Protein AF-A0A293MC89-F1 (afdb_monomer_lite)

InterPro domains:
  IPR002020 Citrate synthase [PF00285] (3-64)
  IPR002020 Citrate synthase [PTHR23118] (1-68)
  IPR016143 Citrate synthase-like, small alpha subdomain [G3DSA:1.10.230.10] (1-70)
  IPR036969 Citrate synthase superfamily [SSF48256] (1-68)

Structure (mmCIF, N/CA/C/O backbone):
data_AF-A0A293MC89-F1
#
_entry.id   AF-A0A293MC89-F1
#
loop_
_atom_site.group_PDB
_atom_site.id
_atom_site.type_symbol
_atom_site.label_atom_id
_atom_site.label_alt_id
_atom_site.label_comp_id
_atom_site.label_asym_id
_atom_site.label_entity_id
_atom_site.label_seq_id
_atom_site.pdbx_PDB_ins_code
_atom_site.Cartn_x
_atom_site.Cartn_y
_atom_site.Cartn_z
_atom_site.occupancy
_atom_site.B_iso_or_equiv
_atom_site.auth_seq_id
_atom_site.auth_comp_id
_atom_site.auth_asym_id
_atom_site.auth_atom_id
_atom_site.pdbx_PDB_model_num
ATOM 1 N N . MET A 1 1 ? -12.384 -8.775 8.317 1.00 80.75 1 MET A N 1
ATOM 2 C CA . MET A 1 1 ? -11.098 -8.974 9.023 1.00 80.75 1 MET A CA 1
ATOM 3 C C . MET A 1 1 ? -11.266 -8.846 10.536 1.00 80.75 1 MET A C 1
ATOM 5 O O . MET A 1 1 ? -11.267 -9.880 11.185 1.00 80.75 1 MET A O 1
ATOM 9 N N . ARG A 1 2 ? -11.578 -7.661 11.098 1.00 84.88 2 ARG A N 1
ATOM 10 C CA . ARG A 1 2 ? -11.719 -7.472 12.566 1.00 84.88 2 ARG A CA 1
ATOM 11 C C . ARG A 1 2 ? -12.700 -8.430 13.261 1.00 84.88 2 ARG A C 1
ATOM 13 O O . ARG A 1 2 ? -12.322 -9.048 14.242 1.00 84.88 2 ARG A O 1
ATOM 20 N N . LYS A 1 3 ? -13.922 -8.602 12.732 1.00 90.00 3 LYS A N 1
ATOM 21 C CA . LYS A 1 3 ? -14.924 -9.543 13.290 1.00 90.00 3 LYS A CA 1
ATOM 22 C C . LYS A 1 3 ? -14.450 -11.007 13.315 1.00 90.00 3 LYS A C 1
ATOM 24 O O . LYS A 1 3 ? -14.981 -11.791 14.079 1.00 90.00 3 LYS A O 1
ATOM 29 N N . LYS A 1 4 ? -13.469 -11.360 12.475 1.00 92.19 4 LYS A N 1
ATOM 30 C CA . LYS A 1 4 ? -12.881 -12.705 12.390 1.00 92.19 4 LYS A CA 1
ATOM 31 C C . LYS A 1 4 ? -11.586 -12.842 13.210 1.00 92.19 4 LYS A C 1
ATOM 33 O O . LYS A 1 4 ? -10.992 -13.905 13.186 1.00 92.19 4 LYS A O 1
ATOM 38 N N . GLY A 1 5 ? -11.103 -11.775 13.860 1.00 90.44 5 GLY A N 1
ATOM 39 C CA . GLY A 1 5 ? -9.833 -11.784 14.604 1.00 90.44 5 GLY A CA 1
ATOM 40 C C . GLY A 1 5 ? -8.563 -11.860 13.741 1.00 90.44 5 GLY A C 1
ATOM 41 O O . GLY A 1 5 ? -7.476 -12.030 14.275 1.00 90.44 5 GLY A O 1
ATOM 42 N N . ILE A 1 6 ? -8.679 -11.718 12.416 1.00 93.19 6 ILE A N 1
ATOM 43 C CA . ILE A 1 6 ? -7.559 -11.878 11.476 1.00 93.19 6 ILE A CA 1
ATOM 44 C C . ILE A 1 6 ? -6.934 -10.513 11.154 1.00 93.19 6 ILE A C 1
ATOM 46 O O . ILE A 1 6 ? -7.655 -9.542 10.879 1.00 93.19 6 ILE A O 1
ATOM 50 N N . LEU A 1 7 ? -5.598 -10.456 11.166 1.00 91.31 7 LEU A N 1
ATOM 51 C CA . LEU A 1 7 ? -4.810 -9.292 10.756 1.00 91.31 7 LEU A CA 1
ATOM 52 C C . LEU A 1 7 ? -4.796 -9.141 9.230 1.00 91.31 7 LEU A C 1
ATOM 54 O O . LEU A 1 7 ? -4.833 -10.120 8.488 1.00 91.31 7 LEU A O 1
ATOM 58 N N . ILE A 1 8 ? -4.737 -7.899 8.753 1.00 92.62 8 ILE A N 1
ATOM 59 C CA . ILE A 1 8 ? -4.656 -7.621 7.317 1.00 92.62 8 ILE A CA 1
ATOM 60 C C . ILE A 1 8 ? -3.207 -7.846 6.880 1.00 92.62 8 ILE A C 1
ATOM 62 O O . ILE A 1 8 ? -2.306 -7.140 7.330 1.00 92.62 8 ILE A O 1
ATOM 66 N N . MET A 1 9 ? -2.987 -8.830 6.012 1.00 91.56 9 MET A N 1
ATOM 67 C CA . MET A 1 9 ? -1.667 -9.098 5.443 1.00 91.56 9 MET A CA 1
ATOM 68 C C . MET A 1 9 ? -1.161 -7.881 4.665 1.00 91.56 9 MET A C 1
ATOM 70 O O . MET A 1 9 ? -1.927 -7.223 3.965 1.00 91.56 9 MET A O 1
ATOM 74 N N . GLY A 1 10 ? 0.130 -7.579 4.791 1.00 91.62 10 GLY A N 1
ATOM 75 C CA . GLY A 1 10 ? 0.732 -6.419 4.133 1.00 91.62 10 GLY A CA 1
ATOM 76 C C . GLY A 1 10 ? 0.494 -5.075 4.838 1.00 91.62 10 GLY A C 1
ATOM 77 O O . GLY A 1 10 ? 1.002 -4.056 4.377 1.00 91.62 10 GLY A O 1
ATOM 78 N N . ILE A 1 11 ? -0.244 -5.050 5.956 1.00 94.50 11 ILE A N 1
ATOM 79 C CA . ILE A 1 11 ? -0.480 -3.847 6.763 1.00 94.50 11 ILE A CA 1
ATOM 80 C C . ILE A 1 11 ? 0.197 -3.990 8.125 1.00 94.50 11 ILE A C 1
ATOM 82 O O . ILE A 1 11 ? -0.041 -4.949 8.860 1.00 94.50 11 ILE A O 1
ATOM 86 N N . GLY A 1 12 ? 0.987 -2.985 8.492 1.00 94.62 12 GLY A N 1
ATOM 87 C CA . GLY A 1 12 ? 1.665 -2.907 9.777 1.00 94.62 12 GLY A CA 1
ATOM 88 C C . GLY A 1 12 ? 3.180 -2.895 9.655 1.00 94.62 12 GLY A C 1
ATOM 89 O O . GLY A 1 12 ? 3.781 -3.637 8.879 1.00 94.62 12 GLY A O 1
ATOM 90 N N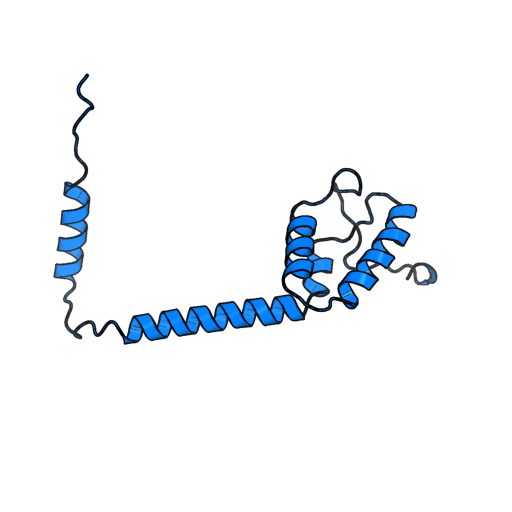 . HIS A 1 13 ? 3.801 -2.064 10.486 1.00 96.00 13 HIS A N 1
ATOM 91 C CA . HIS A 1 13 ? 5.243 -1.999 10.634 1.00 96.00 13 HIS A CA 1
ATOM 92 C C . HIS A 1 13 ? 5.623 -1.891 12.122 1.00 96.00 13 HIS A C 1
ATOM 94 O O . HIS A 1 13 ? 4.900 -1.308 12.930 1.00 96.00 13 HIS A O 1
ATOM 100 N N . ARG A 1 14 ? 6.771 -2.472 12.503 1.00 92.38 14 ARG A N 1
ATOM 101 C CA . ARG A 1 14 ? 7.261 -2.463 13.897 1.00 92.38 14 ARG A CA 1
ATOM 102 C C . ARG A 1 14 ? 7.787 -1.087 14.326 1.00 92.38 14 ARG A C 1
ATOM 104 O O . ARG A 1 14 ? 7.447 -0.622 15.401 1.00 92.38 14 ARG A O 1
ATOM 111 N N . VAL A 1 15 ? 8.597 -0.453 13.470 1.00 94.00 15 VAL A N 1
ATOM 112 C CA . VAL A 1 15 ? 9.247 0.850 13.740 1.00 94.00 15 VAL A CA 1
ATOM 113 C C . VAL A 1 15 ? 8.653 2.028 12.946 1.00 94.00 15 VAL A C 1
ATOM 115 O O . VAL A 1 15 ? 8.505 3.121 13.483 1.00 94.00 15 VAL A O 1
ATOM 118 N N . LYS A 1 16 ? 8.343 1.837 11.658 1.00 95.50 16 LYS A N 1
ATOM 119 C CA . LYS A 1 16 ? 7.857 2.888 10.753 1.00 95.50 16 LYS A CA 1
ATOM 120 C C . LYS A 1 16 ? 6.380 3.215 10.979 1.00 95.50 16 LYS A C 1
ATOM 122 O O . LYS A 1 16 ? 5.616 2.393 11.484 1.00 95.50 16 LYS A O 1
ATOM 127 N N . SER A 1 17 ? 5.995 4.428 10.605 1.00 94.62 17 SER A N 1
ATOM 128 C CA . SER A 1 17 ? 4.652 4.979 10.802 1.00 94.62 17 SER A CA 1
ATOM 129 C C . SER A 1 17 ? 4.334 6.038 9.746 1.00 94.62 17 SER A C 1
ATOM 131 O O . SER A 1 17 ? 5.175 6.355 8.910 1.00 94.62 17 SER A O 1
ATOM 133 N N . LEU A 1 18 ? 3.137 6.621 9.804 1.00 91.94 18 LEU A N 1
ATOM 134 C CA . LEU A 1 18 ? 2.754 7.759 8.959 1.00 91.94 18 LEU A CA 1
ATOM 135 C C . LEU A 1 18 ? 3.750 8.932 9.032 1.00 91.94 18 LEU A C 1
ATOM 137 O O . LEU A 1 18 ? 4.100 9.505 8.005 1.00 91.94 18 LEU A O 1
ATOM 141 N N . ASN A 1 19 ? 4.240 9.247 10.235 1.00 91.88 19 ASN A N 1
ATOM 142 C CA . ASN A 1 19 ? 5.158 10.370 10.465 1.00 91.88 19 ASN A CA 1
ATOM 143 C C . ASN A 1 19 ? 6.626 10.002 10.176 1.00 91.88 19 ASN A C 1
ATOM 145 O O . ASN A 1 19 ? 7.465 10.880 10.012 1.00 91.88 19 ASN A O 1
ATOM 149 N N . ASN A 1 20 ? 6.943 8.705 10.118 1.00 94.25 20 ASN A N 1
ATOM 150 C CA . ASN A 1 20 ? 8.263 8.162 9.789 1.00 94.25 20 ASN A CA 1
ATOM 151 C C . ASN A 1 20 ? 8.091 7.050 8.740 1.00 94.25 20 ASN A C 1
ATOM 153 O O . ASN A 1 20 ? 8.121 5.864 9.102 1.00 94.25 20 ASN A O 1
ATOM 157 N N . PRO A 1 21 ? 7.845 7.411 7.467 1.00 93.06 21 PRO A N 1
ATOM 158 C CA . PRO A 1 21 ? 7.508 6.443 6.431 1.00 93.06 21 PRO A CA 1
ATOM 159 C C . PRO A 1 21 ? 8.700 5.549 6.056 1.00 93.06 21 PRO A C 1
ATOM 161 O O . PRO A 1 21 ? 9.870 5.914 6.207 1.00 93.06 21 PRO A O 1
ATOM 164 N N . ASP A 1 22 ? 8.408 4.354 5.532 1.00 93.88 22 ASP A N 1
ATOM 165 C CA . ASP A 1 22 ? 9.422 3.513 4.887 1.00 93.88 22 ASP A CA 1
ATOM 166 C C . ASP A 1 22 ? 9.714 4.056 3.478 1.00 93.88 22 ASP A C 1
ATOM 168 O O . ASP A 1 22 ? 8.863 4.026 2.585 1.00 93.88 22 ASP A O 1
ATOM 172 N N . MET A 1 23 ? 10.940 4.542 3.272 1.00 93.00 23 MET A N 1
ATOM 173 C CA . MET A 1 23 ? 11.380 5.115 1.997 1.00 93.00 23 MET A CA 1
ATOM 174 C C . MET A 1 23 ? 11.295 4.117 0.839 1.00 93.00 23 MET A C 1
ATOM 176 O O . MET A 1 23 ? 11.051 4.525 -0.293 1.00 93.00 23 MET A O 1
ATOM 180 N N . ARG A 1 24 ? 11.421 2.810 1.104 1.00 92.56 24 ARG A N 1
ATOM 181 C CA . ARG A 1 24 ? 11.308 1.772 0.067 1.00 92.56 24 ARG A CA 1
ATOM 182 C C . ARG A 1 24 ? 9.902 1.730 -0.521 1.00 92.56 24 ARG A C 1
ATOM 184 O O . ARG A 1 24 ? 9.744 1.689 -1.737 1.00 92.56 24 ARG A O 1
ATOM 191 N N . VAL A 1 25 ? 8.889 1.792 0.346 1.00 92.50 25 VAL A N 1
ATOM 192 C CA . VAL A 1 25 ? 7.473 1.820 -0.053 1.00 92.50 25 VAL A CA 1
ATOM 193 C C . VAL A 1 25 ? 7.191 3.082 -0.864 1.00 92.50 25 VAL A C 1
ATOM 195 O O . VAL A 1 25 ? 6.518 3.002 -1.886 1.00 92.50 25 VAL A O 1
ATOM 198 N N . LYS A 1 26 ? 7.751 4.231 -0.462 1.00 92.38 26 LYS A N 1
ATOM 199 C CA . LYS A 1 26 ? 7.590 5.499 -1.188 1.00 92.38 26 LYS A CA 1
ATOM 200 C C . LYS A 1 26 ? 8.166 5.431 -2.607 1.00 92.38 26 LYS A C 1
ATOM 202 O O . LYS A 1 26 ? 7.431 5.658 -3.560 1.00 92.38 26 LYS A O 1
ATOM 207 N N . ILE A 1 27 ? 9.429 5.023 -2.746 1.00 92.06 27 ILE A N 1
ATOM 208 C CA . ILE A 1 27 ? 10.105 4.904 -4.051 1.00 92.06 27 ILE A CA 1
ATOM 209 C C . ILE A 1 27 ? 9.345 3.949 -4.978 1.00 92.06 27 ILE A C 1
ATOM 211 O O . ILE A 1 27 ? 9.099 4.263 -6.141 1.00 92.06 27 ILE A O 1
ATOM 215 N N . LEU A 1 28 ? 8.935 2.788 -4.460 1.00 90.19 28 LEU A N 1
ATOM 216 C CA . LEU A 1 28 ? 8.187 1.804 -5.241 1.00 90.19 28 LEU A CA 1
ATOM 217 C C . LEU A 1 28 ? 6.804 2.320 -5.646 1.00 90.19 28 LEU A C 1
ATOM 219 O O . LEU A 1 28 ? 6.371 2.089 -6.771 1.00 90.19 28 LEU A O 1
ATOM 223 N N . LYS A 1 29 ? 6.112 3.036 -4.758 1.00 90.31 29 LYS A N 1
ATOM 224 C CA . LYS A 1 29 ? 4.804 3.631 -5.042 1.00 90.31 29 LYS A CA 1
ATOM 225 C C . LYS A 1 29 ? 4.898 4.682 -6.149 1.00 90.31 29 LYS A C 1
ATOM 227 O O . LYS A 1 29 ? 4.080 4.656 -7.066 1.00 90.31 29 LYS A O 1
ATOM 232 N N . ASP A 1 30 ? 5.909 5.544 -6.098 1.00 91.56 30 ASP A N 1
ATOM 233 C CA . ASP A 1 30 ? 6.142 6.590 -7.101 1.00 91.56 30 ASP A CA 1
ATOM 234 C C . ASP A 1 30 ? 6.528 5.986 -8.460 1.00 91.56 30 ASP A C 1
ATOM 236 O O . ASP A 1 30 ? 6.019 6.396 -9.507 1.00 91.56 30 ASP A O 1
ATOM 240 N N . TYR A 1 31 ? 7.356 4.937 -8.456 1.00 89.56 31 TYR A N 1
ATOM 241 C CA . TYR A 1 31 ? 7.667 4.179 -9.667 1.00 89.56 31 TYR A CA 1
ATOM 242 C C . TYR A 1 31 ? 6.406 3.550 -10.271 1.00 89.56 31 TYR A C 1
ATOM 244 O O . TYR A 1 31 ? 6.150 3.678 -11.466 1.00 89.56 31 TYR A O 1
ATOM 252 N N . VAL A 1 32 ? 5.586 2.894 -9.445 1.00 88.62 32 VAL A N 1
ATOM 253 C CA . VAL A 1 32 ? 4.385 2.207 -9.927 1.00 88.62 32 VAL A CA 1
ATOM 254 C C . VAL A 1 32 ? 3.380 3.205 -10.513 1.00 88.62 32 VAL A C 1
ATOM 256 O O . VAL A 1 32 ? 2.820 2.958 -11.576 1.00 88.62 32 VAL A O 1
ATOM 259 N N . LYS A 1 33 ? 3.199 4.367 -9.884 1.00 87.94 33 LYS A N 1
ATOM 260 C CA . LYS A 1 33 ? 2.302 5.407 -10.405 1.00 87.94 33 LYS A CA 1
ATOM 261 C C . LYS A 1 33 ? 2.807 6.093 -11.675 1.00 87.94 33 LYS A C 1
ATOM 263 O O . LYS A 1 33 ? 1.990 6.566 -12.454 1.00 87.94 33 LYS A O 1
ATOM 268 N N . SER A 1 34 ? 4.121 6.165 -11.885 1.00 89.44 34 SER A N 1
ATOM 269 C CA . SER A 1 34 ? 4.698 6.789 -13.086 1.00 89.44 34 SER A CA 1
ATOM 270 C C . SER A 1 34 ? 4.763 5.851 -14.292 1.00 89.44 34 SER A C 1
ATOM 272 O O . SER A 1 34 ? 4.677 6.319 -15.422 1.00 89.44 34 SER A O 1
ATOM 274 N N . HIS A 1 35 ? 4.905 4.540 -14.074 1.00 86.81 35 HIS A N 1
ATOM 275 C CA . HIS A 1 35 ? 5.126 3.573 -15.157 1.00 86.81 35 HIS A CA 1
ATOM 276 C C . HIS A 1 35 ? 3.875 2.788 -15.562 1.00 86.81 35 HIS A C 1
ATOM 278 O O . HIS A 1 35 ? 3.806 2.300 -16.691 1.00 86.81 35 HIS A O 1
ATOM 284 N N . PHE A 1 36 ? 2.898 2.622 -14.664 1.00 84.88 36 PHE A N 1
ATOM 285 C CA . PHE A 1 36 ? 1.695 1.843 -14.955 1.00 84.88 36 PHE A CA 1
ATOM 286 C C . PHE A 1 36 ? 0.494 2.761 -15.208 1.00 84.88 36 PHE A C 1
ATOM 288 O O . PHE A 1 36 ? 0.212 3.631 -14.388 1.00 84.88 36 PHE A O 1
ATOM 295 N N . PRO A 1 37 ? -0.266 2.539 -16.297 1.00 85.94 37 PRO A N 1
ATOM 296 C CA . PRO A 1 37 ? -1.404 3.389 -16.648 1.00 85.94 37 PRO A CA 1
ATOM 297 C C . PRO A 1 37 ? -2.602 3.225 -15.701 1.00 85.94 37 PRO A C 1
ATOM 299 O O . PRO A 1 37 ? -3.451 4.105 -15.627 1.00 85.94 37 PRO A O 1
ATOM 302 N N . SER A 1 38 ? -2.707 2.096 -14.992 1.00 86.00 38 SER A N 1
ATOM 303 C CA . SER A 1 38 ? -3.796 1.837 -14.050 1.00 86.00 38 SER A CA 1
ATOM 304 C C . SER A 1 38 ? -3.343 0.901 -12.933 1.00 86.00 38 SER A C 1
ATOM 306 O O . SER A 1 38 ? -2.686 -0.114 -13.187 1.00 86.00 38 SER A O 1
ATOM 308 N N . THR A 1 39 ? -3.695 1.242 -11.691 1.00 89.56 39 THR A N 1
ATOM 309 C CA . THR A 1 39 ? -3.273 0.521 -10.482 1.00 89.56 39 THR A CA 1
ATOM 310 C C . THR A 1 39 ? -4.423 0.325 -9.482 1.00 89.56 39 THR A C 1
ATOM 312 O O . THR A 1 39 ? -4.250 0.608 -8.298 1.00 89.56 39 THR A O 1
ATOM 315 N N . P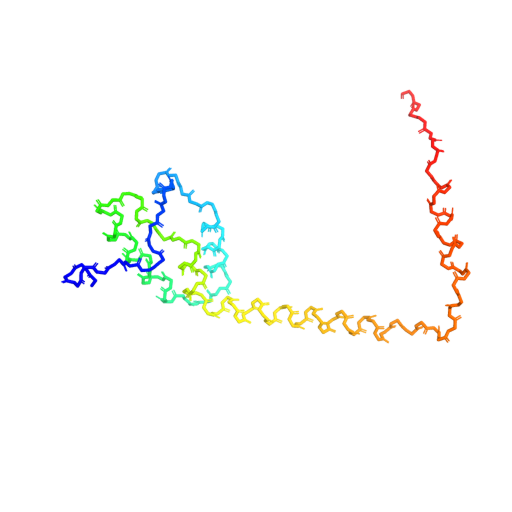RO A 1 40 ? -5.587 -0.216 -9.897 1.00 89.94 40 PRO A N 1
ATOM 316 C CA . PRO A 1 40 ? -6.799 -0.235 -9.066 1.00 89.94 40 PRO A CA 1
ATOM 317 C C . PRO A 1 40 ? -6.607 -0.992 -7.744 1.00 89.94 40 PRO A C 1
ATOM 319 O O . PRO A 1 40 ? -7.162 -0.630 -6.711 1.00 89.94 40 PRO A O 1
ATOM 322 N N . VAL A 1 41 ? -5.770 -2.033 -7.761 1.00 89.94 41 VAL A N 1
ATOM 323 C CA . VAL A 1 41 ? -5.429 -2.832 -6.577 1.00 89.94 41 VAL A CA 1
ATOM 324 C C . VAL A 1 41 ? -4.560 -2.041 -5.590 1.00 89.94 41 VAL A C 1
ATOM 326 O O . VAL A 1 41 ? -4.752 -2.150 -4.379 1.00 89.94 41 VAL A O 1
ATOM 329 N N . LEU A 1 42 ? -3.631 -1.219 -6.095 1.00 91.06 42 LEU A N 1
ATOM 330 C CA . LEU A 1 42 ? -2.838 -0.316 -5.260 1.00 91.06 42 LEU A CA 1
ATOM 331 C C . LEU A 1 42 ? -3.737 0.756 -4.648 1.00 91.06 42 LEU A C 1
ATOM 333 O O . LEU A 1 42 ? -3.646 0.998 -3.452 1.00 91.06 42 LEU A O 1
ATOM 337 N N . ASP A 1 43 ? -4.622 1.360 -5.438 1.00 92.19 43 ASP A N 1
ATOM 338 C CA . ASP A 1 43 ? -5.510 2.421 -4.960 1.00 92.19 43 ASP A CA 1
ATOM 339 C C . ASP A 1 43 ? -6.439 1.916 -3.848 1.00 92.19 43 ASP A C 1
ATOM 341 O O . ASP A 1 43 ? -6.515 2.539 -2.788 1.00 92.19 43 ASP A O 1
ATOM 345 N N . TYR A 1 44 ? -7.011 0.719 -4.009 1.00 93.50 44 TYR A N 1
ATOM 346 C CA . TYR A 1 44 ? -7.772 0.056 -2.947 1.00 93.50 44 TYR A CA 1
ATOM 347 C C . TYR A 1 44 ? -6.935 -0.178 -1.680 1.00 93.50 44 TYR A C 1
ATOM 349 O O . TYR A 1 44 ? -7.384 0.081 -0.563 1.00 93.50 44 TYR A O 1
ATOM 357 N N . ALA A 1 45 ? -5.689 -0.636 -1.821 1.00 92.81 45 ALA A N 1
ATOM 358 C CA . ALA A 1 45 ? -4.812 -0.845 -0.673 1.00 92.81 45 ALA A CA 1
ATOM 359 C C . ALA A 1 45 ? -4.463 0.462 0.058 1.00 92.81 45 ALA A C 1
ATOM 361 O O . ALA A 1 45 ? -4.346 0.461 1.283 1.00 92.81 45 ALA A O 1
ATOM 362 N N . LEU A 1 46 ? -4.345 1.581 -0.663 1.00 93.50 46 LEU A N 1
ATOM 363 C CA . LEU A 1 46 ? -4.142 2.904 -0.066 1.00 93.50 46 LEU A CA 1
ATOM 364 C C . LEU A 1 46 ? -5.384 3.401 0.680 1.00 93.50 46 LEU A C 1
ATOM 366 O O . LEU A 1 46 ? -5.258 4.077 1.700 1.00 93.50 46 LEU A O 1
ATOM 370 N N . GLU A 1 47 ? -6.585 3.068 0.213 1.00 94.94 47 GLU A N 1
ATOM 371 C CA . GLU A 1 47 ? -7.818 3.339 0.960 1.00 94.94 47 GLU A CA 1
ATOM 372 C C . GLU A 1 47 ? -7.890 2.511 2.246 1.00 94.94 47 GLU A C 1
ATOM 374 O O . GLU A 1 47 ? -8.215 3.042 3.311 1.00 94.94 47 GLU A O 1
ATOM 379 N N . VAL A 1 48 ? -7.509 1.232 2.181 1.00 94.50 48 VAL A N 1
ATOM 380 C CA . VAL A 1 48 ? -7.402 0.377 3.371 1.00 94.50 48 VAL A CA 1
ATOM 381 C C . VAL A 1 48 ? -6.378 0.945 4.353 1.00 94.50 48 VAL A C 1
ATOM 383 O O . VAL A 1 48 ? -6.683 1.036 5.542 1.00 94.50 48 VAL A O 1
ATOM 386 N N . GLU A 1 49 ? -5.213 1.386 3.869 1.00 94.88 49 GLU A N 1
ATOM 387 C CA . GLU A 1 49 ? -4.179 2.042 4.675 1.00 94.88 49 GLU A CA 1
ATOM 388 C C . GLU A 1 49 ? -4.721 3.285 5.394 1.00 94.88 49 GLU A C 1
ATOM 390 O O . GLU A 1 49 ? -4.501 3.441 6.596 1.00 94.88 49 GLU A O 1
ATOM 395 N N . LYS A 1 50 ? -5.482 4.153 4.712 1.00 95.44 50 LYS A N 1
ATOM 396 C CA . LYS A 1 50 ? -6.121 5.321 5.349 1.00 95.44 50 LYS A CA 1
ATOM 397 C C . LYS A 1 50 ? -7.020 4.905 6.517 1.00 95.44 50 LYS A C 1
ATOM 399 O O . LYS A 1 50 ? -6.935 5.479 7.597 1.00 95.44 50 LYS A O 1
ATOM 404 N N . ILE A 1 51 ? -7.836 3.866 6.341 1.00 95.38 51 ILE A N 1
ATOM 405 C CA . ILE A 1 51 ? -8.753 3.380 7.386 1.00 95.38 51 ILE A CA 1
ATOM 406 C C . ILE A 1 51 ? -7.994 2.714 8.549 1.00 95.38 51 ILE A C 1
ATOM 408 O O . ILE A 1 51 ? -8.415 2.797 9.709 1.00 95.38 51 ILE A O 1
ATOM 412 N N . THR A 1 52 ? -6.901 1.996 8.275 1.00 95.12 52 THR A N 1
ATOM 413 C CA . THR A 1 52 ? -6.116 1.311 9.315 1.00 95.12 52 THR A CA 1
ATOM 414 C C . THR A 1 52 ? -5.244 2.278 10.099 1.00 95.12 52 THR A C 1
ATOM 416 O O . THR A 1 52 ? -5.162 2.160 11.324 1.00 95.12 52 THR A O 1
ATOM 419 N N . THR A 1 53 ? -4.659 3.266 9.427 1.00 95.25 53 THR A N 1
ATOM 420 C CA . THR A 1 53 ? -3.832 4.298 10.059 1.00 95.25 53 THR A CA 1
ATOM 421 C C . THR A 1 53 ? -4.618 5.197 11.009 1.00 95.25 53 THR A C 1
ATOM 423 O O . THR A 1 53 ? -4.079 5.565 12.051 1.00 95.25 53 THR A O 1
ATOM 426 N N . SER A 1 54 ? -5.912 5.442 10.756 1.00 94.50 54 SER A N 1
ATOM 427 C CA . SER A 1 54 ? -6.795 6.128 11.717 1.00 94.50 54 SER A CA 1
ATOM 428 C C . SER A 1 54 ? -6.940 5.392 13.056 1.00 94.50 54 SER A C 1
ATOM 430 O O . SER A 1 54 ? -7.332 5.997 14.047 1.00 94.50 54 SER A O 1
ATOM 432 N N . LYS A 1 55 ? -6.649 4.083 13.109 1.00 93.19 55 LYS A N 1
ATOM 433 C CA . LYS A 1 55 ? -6.695 3.296 14.355 1.00 93.19 55 LYS A CA 1
ATOM 434 C C . LYS A 1 55 ? -5.355 3.299 15.074 1.00 93.19 55 LYS A C 1
ATOM 436 O O . LYS A 1 55 ? -5.320 3.421 16.294 1.00 93.19 55 LYS A O 1
ATOM 441 N N . LYS A 1 56 ? -4.264 3.103 14.330 1.00 93.94 56 LYS A N 1
ATOM 442 C CA . LYS A 1 56 ? -2.893 3.197 14.840 1.00 93.94 56 LYS A CA 1
ATOM 443 C C . LYS A 1 56 ? -1.956 3.688 13.731 1.00 93.94 56 LYS A C 1
ATOM 445 O O . LYS A 1 56 ? -1.977 3.118 12.640 1.00 93.94 56 LYS A O 1
ATOM 450 N N . PRO A 1 57 ? -1.057 4.645 14.016 1.00 94.38 57 PRO A N 1
ATOM 451 C CA . PRO A 1 57 ? -0.224 5.288 12.996 1.00 94.38 57 PRO A CA 1
ATOM 452 C C . PRO A 1 57 ? 0.840 4.367 12.380 1.00 94.38 57 PRO A C 1
ATOM 454 O O . PRO A 1 57 ? 1.429 4.716 11.361 1.00 94.38 57 PRO A O 1
ATOM 457 N N . ASN A 1 58 ? 1.113 3.208 12.985 1.00 94.25 58 ASN A N 1
ATOM 458 C CA . ASN A 1 58 ? 2.053 2.206 12.479 1.00 94.25 58 ASN A CA 1
ATOM 459 C C . ASN A 1 58 ? 1.397 1.139 11.581 1.00 94.25 58 ASN A C 1
ATOM 461 O O . ASN A 1 58 ? 2.095 0.276 11.049 1.00 94.25 58 ASN A O 1
ATOM 465 N N . LEU A 1 59 ? 0.072 1.178 11.394 1.00 95.88 59 LEU A N 1
ATOM 466 C CA . LEU A 1 59 ? -0.662 0.290 10.484 1.00 95.88 59 LEU A CA 1
ATOM 467 C C . LEU A 1 59 ? -0.638 0.815 9.044 1.00 95.88 59 LEU A C 1
ATOM 469 O O . LEU A 1 59 ? -1.686 1.025 8.433 1.00 95.88 59 LEU A O 1
ATOM 473 N N . ILE A 1 60 ? 0.577 1.031 8.546 1.00 96.06 60 ILE A N 1
ATOM 474 C CA . ILE A 1 60 ? 0.885 1.484 7.185 1.00 96.06 60 ILE A CA 1
ATOM 475 C C . ILE A 1 60 ? 1.066 0.298 6.230 1.00 96.06 60 ILE A C 1
ATOM 477 O O . ILE A 1 60 ? 1.322 -0.825 6.680 1.00 96.06 60 ILE A O 1
ATOM 481 N N . LEU A 1 61 ? 0.970 0.542 4.923 1.00 95.44 61 LEU A N 1
ATOM 482 C CA . LEU A 1 61 ? 1.287 -0.454 3.899 1.00 95.44 61 LEU A CA 1
ATOM 483 C C . LEU A 1 61 ? 2.785 -0.785 3.939 1.00 95.44 61 LEU A C 1
ATOM 485 O O . LEU A 1 61 ? 3.634 0.106 3.911 1.00 95.44 61 LEU A O 1
ATOM 489 N N . ASN A 1 62 ? 3.117 -2.072 4.019 1.00 93.81 62 ASN A N 1
ATOM 490 C CA . ASN A 1 62 ? 4.500 -2.534 4.053 1.00 93.81 62 ASN A CA 1
ATOM 491 C C . ASN A 1 62 ? 5.031 -2.872 2.644 1.00 93.81 62 ASN A C 1
ATOM 493 O O . ASN A 1 62 ? 4.291 -2.891 1.657 1.00 93.81 62 ASN A O 1
ATOM 497 N N . VAL A 1 63 ? 6.339 -3.135 2.550 1.00 90.62 63 VAL A N 1
ATOM 498 C CA . VAL A 1 63 ? 6.997 -3.468 1.273 1.00 90.62 63 VAL A CA 1
ATOM 499 C C . VAL A 1 63 ? 6.441 -4.762 0.677 1.00 90.62 63 VAL A C 1
ATOM 501 O O . VAL A 1 63 ? 6.158 -4.797 -0.516 1.00 90.62 63 VAL A O 1
ATOM 504 N N . ASP A 1 64 ? 6.229 -5.798 1.489 1.00 88.81 64 ASP A N 1
ATOM 505 C CA . ASP A 1 64 ? 5.750 -7.102 1.009 1.00 88.81 64 ASP A CA 1
ATOM 506 C C . ASP A 1 64 ? 4.336 -7.011 0.416 1.00 88.81 64 ASP A C 1
ATOM 508 O O . ASP A 1 64 ? 4.047 -7.568 -0.643 1.00 88.81 64 ASP A O 1
ATOM 512 N N . GLY A 1 65 ? 3.462 -6.249 1.073 1.00 89.38 65 GLY A N 1
ATOM 513 C CA . GLY A 1 65 ? 2.115 -5.931 0.626 1.00 89.38 65 GLY A CA 1
ATOM 514 C C . GLY A 1 65 ? 2.152 -5.162 -0.684 1.00 89.38 65 GLY A C 1
ATOM 515 O O . GLY A 1 65 ? 1.494 -5.564 -1.638 1.00 89.38 65 GLY A O 1
ATOM 516 N N . LEU A 1 66 ? 2.982 -4.121 -0.781 1.00 89.69 66 LEU A N 1
ATOM 517 C CA . LEU A 1 66 ? 3.135 -3.355 -2.018 1.00 89.69 66 LEU A CA 1
ATOM 518 C C . LEU A 1 66 ? 3.637 -4.220 -3.190 1.00 89.69 66 LEU A C 1
ATOM 520 O O . LEU A 1 66 ? 3.117 -4.109 -4.300 1.00 89.69 66 LEU A O 1
ATOM 524 N N . MET A 1 67 ? 4.608 -5.103 -2.946 1.00 84.94 67 MET A N 1
ATOM 525 C CA . MET A 1 67 ? 5.141 -6.014 -3.966 1.00 84.94 67 MET A CA 1
ATOM 526 C C . MET A 1 67 ? 4.098 -7.044 -4.417 1.00 84.94 67 MET A C 1
ATOM 528 O O . MET A 1 67 ? 3.994 -7.329 -5.609 1.00 84.94 67 MET A O 1
ATOM 532 N N . SER A 1 68 ? 3.287 -7.556 -3.488 1.00 81.75 68 SER A N 1
ATOM 533 C CA . SER A 1 68 ? 2.204 -8.506 -3.778 1.00 81.75 68 SER A CA 1
ATOM 534 C C . SER A 1 68 ? 1.060 -7.873 -4.584 1.00 81.75 68 SER A C 1
ATOM 536 O O . SER A 1 68 ? 0.509 -8.494 -5.492 1.00 81.75 68 SER A O 1
ATOM 538 N N . LEU A 1 69 ? 0.737 -6.605 -4.309 1.00 75.19 69 LEU A N 1
ATOM 539 C CA . LEU A 1 69 ? -0.340 -5.855 -4.970 1.00 75.19 69 LEU A CA 1
ATOM 540 C C . LEU A 1 69 ? 0.002 -5.404 -6.394 1.00 75.19 69 LEU A C 1
ATOM 542 O O . LEU A 1 69 ? -0.897 -5.002 -7.134 1.00 75.19 69 LEU A O 1
ATOM 546 N N . SER A 1 70 ? 1.269 -5.510 -6.808 1.00 66.12 70 SER A N 1
ATOM 547 C CA . SER A 1 70 ? 1.705 -5.150 -8.157 1.00 66.12 70 SER A CA 1
ATOM 548 C C . SER A 1 70 ? 2.122 -6.357 -9.024 1.00 66.12 70 SER A C 1
ATOM 550 O O . SER A 1 70 ? 3.263 -6.440 -9.489 1.00 66.12 70 SER A O 1
ATOM 552 N N . PRO A 1 71 ? 1.199 -7.286 -9.362 1.00 61.75 71 PRO A N 1
ATOM 553 C CA . PRO A 1 71 ? 1.436 -8.284 -10.408 1.00 61.75 71 PRO A CA 1
ATOM 554 C C . PRO A 1 71 ? 1.902 -7.704 -11.761 1.00 61.75 71 PRO A C 1
ATOM 556 O O . PRO A 1 71 ? 2.681 -8.372 -12.449 1.00 61.75 71 PRO A O 1
ATOM 559 N N . PRO A 1 72 ? 1.466 -6.498 -12.199 1.00 61.81 72 PRO A N 1
ATOM 560 C CA . PRO A 1 72 ? 2.022 -5.849 -13.385 1.00 61.81 72 PRO A CA 1
ATOM 561 C C . PRO A 1 72 ? 3.519 -5.561 -13.244 1.00 61.81 72 PRO A C 1
ATOM 563 O O . PRO A 1 72 ? 4.258 -5.820 -14.187 1.00 61.81 72 PRO A O 1
ATOM 566 N N . MET A 1 73 ? 3.980 -5.122 -12.068 1.00 64.00 73 MET A N 1
ATOM 567 C CA . MET A 1 73 ? 5.394 -4.860 -11.783 1.00 64.00 73 MET A CA 1
ATOM 568 C C . MET A 1 73 ? 6.228 -6.133 -11.803 1.00 64.00 73 MET A C 1
ATOM 570 O O . MET A 1 73 ? 7.241 -6.176 -12.494 1.00 64.00 73 MET A O 1
ATOM 574 N N . GLY A 1 74 ? 5.783 -7.200 -11.134 1.00 65.12 74 GLY A N 1
ATOM 575 C CA . GLY A 1 74 ? 6.483 -8.487 -11.178 1.00 65.12 74 GLY A CA 1
ATOM 576 C C . GLY A 1 74 ? 6.628 -9.015 -12.611 1.00 65.12 74 GLY A C 1
ATOM 577 O O . GLY A 1 74 ? 7.713 -9.418 -13.027 1.00 65.12 74 GLY A O 1
ATOM 578 N N . ARG A 1 75 ? 5.556 -8.932 -13.413 1.00 67.75 75 ARG A N 1
ATOM 579 C CA . ARG A 1 75 ? 5.580 -9.337 -14.829 1.00 67.75 75 ARG A CA 1
ATOM 580 C C . ARG A 1 75 ? 6.428 -8.413 -15.703 1.00 67.75 75 ARG A C 1
ATOM 582 O O . ARG A 1 75 ? 7.107 -8.908 -16.601 1.00 67.75 75 ARG A O 1
ATOM 589 N N . HIS A 1 76 ? 6.408 -7.107 -15.449 1.00 68.38 76 HIS A N 1
ATOM 590 C CA . HIS A 1 76 ? 7.197 -6.115 -16.178 1.00 68.38 76 HIS A CA 1
ATOM 591 C C . HIS A 1 76 ? 8.694 -6.259 -15.882 1.00 68.38 76 HIS A C 1
ATOM 593 O O . HIS A 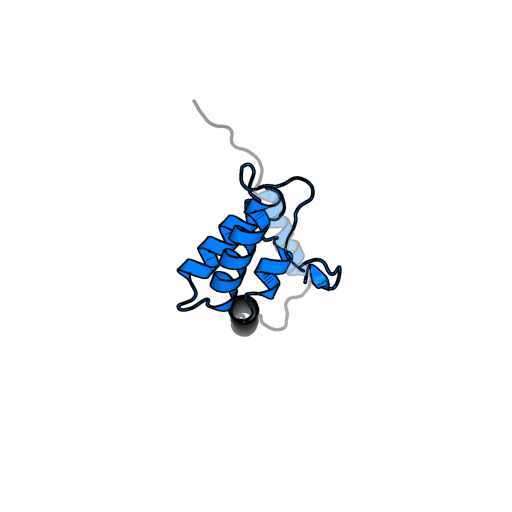1 76 ? 9.485 -6.386 -16.810 1.00 68.38 76 HIS A O 1
ATOM 599 N N . LEU A 1 77 ? 9.081 -6.368 -14.609 1.00 67.94 77 LEU A N 1
ATOM 600 C CA . LEU A 1 77 ? 10.462 -6.633 -14.200 1.00 67.94 77 LEU A CA 1
ATOM 601 C C . LEU A 1 77 ? 10.959 -7.977 -14.737 1.00 67.94 77 LEU A C 1
ATOM 603 O O . LEU A 1 77 ? 12.068 -8.055 -15.258 1.00 67.94 77 LEU A O 1
ATOM 607 N N . LEU A 1 78 ? 10.129 -9.026 -14.697 1.00 70.25 78 LEU A N 1
ATOM 608 C CA . LEU A 1 78 ? 10.474 -10.318 -15.292 1.00 70.25 78 LEU A CA 1
ATOM 609 C C . LEU A 1 78 ? 10.620 -10.231 -16.817 1.00 70.25 78 LEU A C 1
ATOM 611 O O . LEU A 1 78 ? 11.424 -10.949 -17.410 1.00 70.25 78 LEU A O 1
ATOM 615 N N . ARG A 1 79 ? 9.835 -9.379 -17.482 1.00 79.12 79 ARG A N 1
ATOM 616 C CA . ARG A 1 79 ? 9.982 -9.113 -18.915 1.00 79.12 79 ARG A CA 1
ATOM 617 C C . ARG A 1 79 ? 11.300 -8.394 -19.201 1.00 79.12 79 ARG A C 1
ATOM 619 O O . ARG A 1 79 ? 12.077 -8.927 -19.980 1.00 79.12 79 ARG A O 1
ATOM 626 N N . LEU A 1 80 ? 11.602 -7.300 -18.503 1.00 77.75 80 LEU A N 1
ATOM 627 C CA . LEU A 1 80 ? 12.868 -6.572 -18.644 1.00 77.75 80 LEU A CA 1
ATOM 628 C C . LEU A 1 80 ? 14.085 -7.454 -18.338 1.00 77.75 80 LEU A C 1
ATOM 630 O O . LEU A 1 80 ? 15.075 -7.421 -19.061 1.00 77.75 80 LEU A O 1
ATOM 634 N N . ALA A 1 81 ? 14.009 -8.291 -17.303 1.00 74.44 81 ALA A N 1
ATOM 635 C CA . ALA A 1 81 ? 15.067 -9.239 -16.972 1.00 74.44 81 ALA A CA 1
ATOM 636 C C . ALA A 1 81 ? 15.257 -10.301 -18.071 1.00 74.44 81 ALA A C 1
ATOM 638 O O . ALA A 1 81 ? 16.390 -10.674 -18.375 1.00 74.44 81 ALA A O 1
ATOM 639 N N . ARG A 1 82 ? 14.166 -10.776 -18.695 1.00 77.94 82 ARG A N 1
ATOM 640 C CA . ARG A 1 82 ? 14.230 -11.683 -19.854 1.00 77.94 82 ARG A CA 1
ATOM 641 C C . ARG A 1 82 ? 14.796 -10.994 -21.091 1.00 77.94 82 ARG A C 1
ATOM 643 O O . ARG A 1 82 ? 15.596 -11.610 -21.787 1.00 77.94 82 ARG A O 1
ATOM 650 N N . ASP A 1 83 ? 14.400 -9.753 -21.350 1.00 80.19 83 ASP A N 1
ATOM 651 C CA . ASP A 1 83 ? 14.877 -8.962 -22.487 1.00 80.19 83 ASP A CA 1
ATOM 652 C C . ASP A 1 83 ? 16.384 -8.681 -22.341 1.00 80.19 83 ASP A C 1
ATOM 654 O O . ASP A 1 83 ? 17.154 -9.023 -23.234 1.00 80.19 83 ASP A O 1
ATOM 658 N N . ARG A 1 84 ? 16.838 -8.251 -21.156 1.00 69.75 84 ARG A N 1
ATOM 659 C CA . ARG A 1 84 ? 18.265 -8.059 -20.843 1.00 69.75 84 ARG A CA 1
ATOM 660 C C . ARG A 1 84 ? 19.073 -9.358 -20.902 1.00 69.75 84 ARG A C 1
ATOM 662 O O . ARG A 1 84 ? 20.215 -9.362 -21.353 1.00 69.75 84 ARG A O 1
ATOM 669 N N . ARG A 1 85 ? 18.498 -10.487 -20.466 1.00 72.00 85 ARG A N 1
ATOM 670 C CA . ARG A 1 85 ? 19.131 -11.808 -20.623 1.00 72.00 85 ARG A CA 1
ATOM 671 C C . ARG A 1 85 ? 19.274 -12.176 -22.103 1.00 72.00 85 ARG A C 1
ATOM 673 O O . ARG A 1 85 ? 20.315 -12.698 -22.488 1.00 72.00 85 ARG A O 1
ATOM 680 N N . ARG A 1 86 ? 18.262 -11.898 -22.935 1.00 70.56 86 ARG A N 1
ATOM 681 C CA . ARG A 1 86 ? 18.330 -12.118 -24.390 1.00 70.56 86 ARG A CA 1
ATOM 682 C C . ARG A 1 86 ? 19.397 -11.245 -25.044 1.00 70.56 86 ARG A C 1
ATOM 684 O O . ARG A 1 86 ? 20.201 -11.784 -25.793 1.00 70.56 86 ARG A O 1
ATOM 691 N N . GLU A 1 87 ? 19.457 -9.957 -24.716 1.00 72.38 87 GLU A N 1
ATOM 692 C CA . GLU A 1 87 ? 20.520 -9.052 -25.182 1.00 72.38 87 GLU A CA 1
ATOM 693 C C . GLU A 1 87 ? 21.909 -9.560 -24.794 1.00 72.38 87 GLU A C 1
ATOM 695 O O . GLU A 1 87 ? 22.812 -9.590 -25.625 1.00 72.38 87 GLU A O 1
ATOM 700 N N . TRP A 1 88 ? 22.078 -10.029 -23.555 1.00 71.12 88 TRP A N 1
ATOM 701 C CA . TRP A 1 88 ? 23.339 -10.613 -23.109 1.00 71.12 88 TRP A CA 1
ATOM 702 C C . TRP A 1 88 ? 23.728 -11.850 -23.927 1.00 71.12 88 TRP A C 1
ATOM 704 O O . TRP A 1 88 ? 24.883 -11.975 -24.325 1.00 71.12 88 TRP A O 1
ATOM 714 N N . HIS A 1 89 ? 22.779 -12.745 -24.223 1.00 72.31 89 HIS A N 1
ATOM 715 C CA . HIS A 1 89 ? 23.042 -13.907 -25.076 1.00 72.31 89 HIS A CA 1
ATOM 716 C C . HIS A 1 89 ? 23.372 -13.507 -26.519 1.00 72.31 89 HIS A C 1
ATOM 718 O O . HIS A 1 89 ? 24.326 -14.047 -27.071 1.00 72.31 89 HIS A O 1
ATOM 724 N N . LEU A 1 90 ? 22.652 -12.536 -27.091 1.00 71.06 90 LEU A N 1
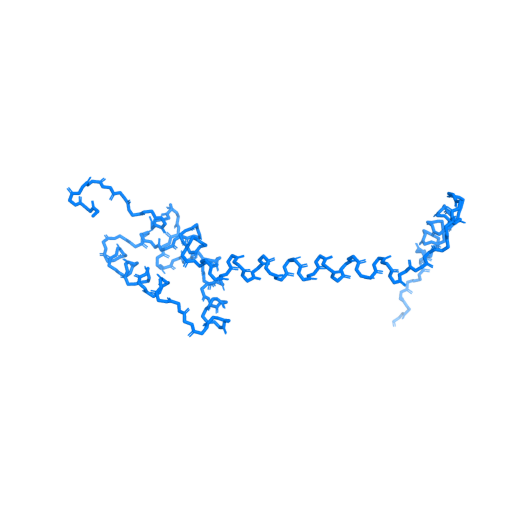ATOM 725 C CA . LEU A 1 90 ? 22.900 -12.020 -28.440 1.00 71.06 90 LEU A CA 1
ATOM 726 C C . LEU A 1 90 ? 24.282 -11.364 -28.550 1.00 71.06 90 LEU A C 1
ATOM 728 O O . LEU A 1 90 ? 25.037 -11.680 -29.464 1.00 71.06 90 LEU A O 1
ATOM 732 N N . ASN A 1 91 ? 24.672 -10.538 -27.577 1.00 67.19 91 ASN A N 1
ATOM 733 C CA . ASN A 1 91 ? 26.007 -9.936 -27.540 1.00 67.19 91 ASN A CA 1
ATOM 734 C C . ASN A 1 91 ? 27.117 -10.973 -27.314 1.00 67.19 91 ASN A C 1
ATOM 736 O O . ASN A 1 91 ? 28.239 -10.768 -27.766 1.00 67.19 91 ASN A O 1
ATOM 740 N N . ARG A 1 92 ? 26.819 -12.113 -26.676 1.00 57.56 92 ARG A N 1
ATOM 741 C CA . ARG A 1 92 ? 27.763 -13.236 -26.556 1.00 57.56 92 ARG A CA 1
ATOM 742 C C . ARG A 1 92 ? 27.916 -14.027 -27.854 1.00 57.56 92 ARG A C 1
ATOM 744 O O . ARG A 1 92 ? 28.998 -14.538 -28.103 1.00 57.56 92 ARG A O 1
ATOM 751 N N . THR A 1 93 ? 26.861 -14.134 -28.662 1.00 54.91 93 THR A N 1
ATOM 752 C CA . THR A 1 93 ? 26.908 -14.791 -29.980 1.00 54.91 93 THR A CA 1
ATOM 753 C C . THR A 1 93 ? 27.466 -13.886 -31.080 1.00 54.91 93 THR A C 1
ATOM 755 O O . THR A 1 93 ? 28.027 -14.396 -32.043 1.00 54.91 93 THR A O 1
ATOM 758 N N . SER A 1 94 ? 27.364 -12.560 -30.928 1.00 47.22 94 SER A N 1
ATOM 759 C CA . SER A 1 94 ? 27.949 -11.569 -31.848 1.00 47.22 94 SER A CA 1
ATOM 760 C C . SER A 1 94 ? 29.443 -11.326 -31.616 1.00 47.22 94 SER A C 1
ATOM 762 O O . SER A 1 94 ? 30.117 -10.771 -32.479 1.00 47.22 94 SER A O 1
ATOM 764 N N . ILE A 1 95 ? 29.989 -11.768 -30.480 1.00 48.91 95 ILE A N 1
ATOM 765 C CA . ILE A 1 95 ? 31.432 -11.938 -30.317 1.00 48.91 95 ILE A CA 1
ATOM 766 C C . ILE A 1 95 ? 31.761 -13.322 -30.874 1.00 48.91 95 ILE A C 1
ATOM 768 O O . ILE A 1 95 ? 31.802 -14.316 -30.149 1.00 48.91 95 ILE A O 1
ATOM 772 N N . SER A 1 96 ? 31.996 -13.392 -32.182 1.00 47.94 96 SER A N 1
ATOM 773 C CA . SER A 1 96 ? 32.732 -14.496 -32.790 1.00 47.94 96 SER A CA 1
ATOM 774 C C . SER A 1 96 ? 34.168 -14.464 -32.258 1.00 47.94 96 SER A C 1
ATOM 776 O O . SER A 1 96 ? 35.087 -13.971 -32.911 1.00 47.94 96 SER A O 1
ATOM 778 N N . LEU A 1 97 ? 34.366 -14.935 -31.028 1.00 46.75 97 LEU A N 1
ATOM 779 C CA . LEU A 1 97 ? 35.687 -15.303 -30.547 1.00 46.75 97 LEU A CA 1
ATOM 780 C C . LEU A 1 97 ? 36.118 -16.514 -31.381 1.00 46.75 97 LEU A C 1
ATOM 782 O O . LEU A 1 97 ? 35.409 -17.526 -31.366 1.00 46.75 97 LEU A O 1
ATOM 786 N N . PRO A 1 98 ? 37.238 -16.442 -32.122 1.00 40.72 98 PRO A N 1
ATOM 787 C CA . PRO A 1 98 ? 37.769 -17.621 -32.778 1.00 40.72 98 PRO A CA 1
ATOM 788 C C . PRO A 1 98 ? 38.012 -18.679 -31.703 1.00 40.72 98 PRO A C 1
ATOM 790 O O . PRO A 1 98 ? 38.555 -18.392 -30.632 1.00 40.72 98 PRO A O 1
ATOM 793 N N . LEU A 1 99 ? 37.562 -19.898 -31.986 1.00 50.81 99 LEU A N 1
ATOM 794 C CA . LEU A 1 99 ? 37.578 -21.054 -31.096 1.00 50.81 99 LEU A CA 1
ATOM 795 C C . LEU A 1 99 ? 39.011 -21.581 -30.858 1.00 50.81 99 LEU A C 1
ATOM 797 O O . LEU A 1 99 ? 39.250 -22.772 -30.977 1.00 50.81 99 LEU A O 1
ATOM 801 N N . THR A 1 100 ? 39.990 -20.718 -30.570 1.00 52.12 100 THR A N 1
ATOM 802 C CA . THR A 1 100 ? 41.387 -21.084 -30.284 1.00 52.12 100 THR A CA 1
ATOM 803 C C . THR A 1 100 ? 42.098 -20.020 -29.430 1.00 52.12 100 THR A C 1
ATOM 805 O O . THR A 1 100 ? 43.160 -19.523 -29.798 1.00 52.12 100 THR A O 1
ATOM 808 N N . MET A 1 101 ? 41.556 -19.630 -28.276 1.00 41.06 101 MET A N 1
ATOM 809 C CA . MET A 1 101 ? 42.307 -18.805 -27.313 1.00 41.06 101 MET A CA 1
ATOM 810 C C . MET A 1 101 ? 42.886 -19.700 -26.219 1.00 41.06 101 MET A C 1
ATOM 812 O O . MET A 1 101 ? 42.235 -20.053 -25.239 1.00 41.06 101 MET A O 1
ATOM 816 N N . ARG A 1 102 ? 44.134 -20.116 -26.462 1.00 52.47 102 ARG A N 1
ATOM 817 C CA . ARG A 1 102 ? 44.988 -20.847 -25.523 1.00 52.47 102 ARG A CA 1
ATOM 818 C C . ARG A 1 102 ? 45.172 -20.026 -24.230 1.00 52.47 102 ARG A C 1
ATOM 820 O O . ARG A 1 102 ? 45.342 -18.809 -24.319 1.00 52.47 102 ARG A O 1
ATOM 827 N N . PRO A 1 103 ? 45.246 -20.671 -23.050 1.00 53.12 103 PRO A N 1
ATOM 828 C CA . PRO A 1 103 ? 45.305 -20.018 -21.730 1.00 53.12 103 PRO A CA 1
ATOM 829 C C . PRO A 1 103 ? 46.475 -19.033 -21.532 1.00 53.12 103 PRO A C 1
ATOM 831 O O . PRO A 1 103 ? 46.452 -18.215 -20.618 1.00 53.12 103 PRO A O 1
ATOM 834 N N . HIS A 1 104 ? 47.473 -19.052 -22.415 1.00 53.03 104 HIS A N 1
ATOM 835 C CA . HIS A 1 104 ? 48.645 -18.181 -22.363 1.00 53.03 104 HIS A CA 1
ATOM 836 C C . HIS A 1 104 ? 48.345 -16.697 -22.664 1.00 53.03 104 HIS A C 1
ATOM 838 O O . HIS A 1 104 ? 49.006 -15.811 -22.128 1.00 53.03 104 HIS A O 1
ATOM 844 N N . LEU A 1 105 ? 47.342 -16.391 -23.497 1.00 51.03 105 LEU A N 1
ATOM 845 C CA . LEU A 1 105 ? 47.034 -14.999 -23.877 1.00 51.03 105 LEU A CA 1
ATOM 846 C C . LEU A 1 105 ? 46.225 -14.253 -22.804 1.00 51.03 105 LEU A C 1
ATOM 848 O O . LEU A 1 105 ? 46.350 -13.038 -22.675 1.00 51.03 105 LEU A O 1
ATOM 852 N N . PHE A 1 106 ? 45.475 -14.981 -21.970 1.00 54.41 106 PHE A N 1
ATOM 853 C CA . PHE A 1 106 ? 44.791 -14.410 -20.806 1.00 54.41 106 PHE A CA 1
ATOM 854 C C . PHE A 1 106 ? 45.791 -13.955 -19.729 1.00 54.41 106 PHE A C 1
ATOM 856 O O . PHE A 1 106 ? 45.602 -12.915 -19.102 1.00 54.41 106 PHE A O 1
ATOM 863 N N . PHE A 1 107 ? 46.898 -14.689 -19.568 1.00 52.47 107 PHE A N 1
ATOM 864 C CA . PHE A 1 107 ? 47.965 -14.336 -18.631 1.00 52.47 107 PHE A CA 1
ATOM 865 C C . PHE A 1 107 ? 48.704 -13.054 -19.051 1.00 52.47 107 PHE A C 1
ATOM 867 O O . PHE A 1 107 ? 48.947 -12.184 -18.219 1.00 52.47 107 PHE A O 1
ATOM 874 N N . LEU A 1 108 ? 48.967 -12.884 -20.353 1.00 54.41 108 LEU A N 1
ATOM 875 C CA . LEU A 1 108 ? 49.623 -11.684 -20.889 1.00 54.41 108 LEU A CA 1
ATOM 876 C C . LEU A 1 108 ? 48.768 -10.412 -20.731 1.00 54.41 108 LEU A C 1
ATOM 878 O O . LEU A 1 108 ? 49.297 -9.354 -20.390 1.00 54.41 108 LEU A O 1
ATOM 882 N N . TYR A 1 109 ? 47.446 -10.516 -20.898 1.00 59.75 109 TYR A N 1
ATOM 883 C CA . TYR A 1 109 ? 46.528 -9.390 -20.689 1.00 59.75 109 TYR A CA 1
ATOM 884 C C . TYR A 1 109 ? 46.464 -8.948 -19.217 1.00 59.75 109 TYR A C 1
ATOM 886 O O . TYR A 1 109 ? 46.538 -7.758 -18.921 1.00 59.75 109 TYR A O 1
ATOM 894 N N . ILE A 1 110 ? 46.407 -9.900 -18.278 1.00 59.25 110 ILE A N 1
ATOM 895 C CA . ILE A 1 110 ? 46.437 -9.598 -16.836 1.00 59.25 110 ILE A CA 1
ATOM 896 C C . ILE A 1 110 ? 47.755 -8.894 -16.465 1.00 59.25 110 ILE A C 1
ATOM 898 O O . ILE A 1 110 ? 47.744 -7.922 -15.710 1.00 59.25 110 ILE A O 1
ATOM 902 N N . THR A 1 111 ? 48.886 -9.327 -17.037 1.00 55.16 111 THR A N 1
ATOM 903 C CA . THR A 1 111 ? 50.196 -8.725 -16.744 1.00 55.16 111 THR A CA 1
ATOM 904 C C . THR A 1 111 ? 50.365 -7.311 -17.305 1.00 55.16 111 THR A C 1
ATOM 906 O O . THR A 1 111 ? 51.016 -6.501 -16.653 1.00 55.16 111 THR A O 1
ATOM 909 N N . SER A 1 112 ? 49.757 -6.963 -18.450 1.00 53.69 112 SER A N 1
ATOM 910 C CA . SER A 1 112 ? 49.880 -5.603 -19.010 1.00 53.69 112 SER A CA 1
ATOM 911 C C . SER A 1 112 ? 49.014 -4.572 -18.278 1.00 53.69 112 SER A C 1
ATOM 913 O O . SER A 1 112 ? 49.343 -3.388 -18.240 1.00 53.69 112 SER A O 1
ATOM 915 N N . VAL A 1 113 ? 47.899 -5.008 -17.687 1.00 57.84 113 VAL A N 1
ATOM 916 C CA . VAL A 1 113 ? 47.004 -4.132 -16.917 1.00 57.84 113 VAL A CA 1
ATOM 917 C C . VAL A 1 113 ? 47.597 -3.811 -15.539 1.00 57.84 113 VAL A C 1
ATOM 919 O O . VAL A 1 113 ? 47.422 -2.703 -15.043 1.00 57.84 113 VAL A O 1
ATOM 922 N N . LEU A 1 114 ? 48.363 -4.735 -14.949 1.00 53.09 114 LEU A N 1
ATOM 923 C CA . LEU A 1 114 ? 48.995 -4.555 -13.634 1.00 53.09 114 LEU A CA 1
ATOM 924 C C . LEU A 1 114 ? 50.272 -3.693 -13.653 1.00 53.09 114 LEU A C 1
ATOM 926 O O . LEU A 1 114 ? 50.615 -3.113 -12.626 1.00 53.09 114 LEU A O 1
ATOM 930 N N . THR A 1 115 ? 50.961 -3.557 -14.791 1.00 53.31 115 THR A N 1
ATOM 931 C CA . THR A 1 115 ? 52.170 -2.716 -14.925 1.00 53.31 115 THR A CA 1
ATOM 932 C C . THR A 1 115 ? 51.885 -1.256 -15.289 1.00 53.31 115 THR A C 1
ATOM 934 O O . THR A 1 115 ? 52.806 -0.445 -15.315 1.00 53.31 115 THR A O 1
ATOM 937 N N . SER A 1 116 ? 50.622 -0.892 -15.536 1.00 47.31 116 SER A N 1
ATOM 938 C CA . SER A 1 116 ? 50.235 0.458 -15.985 1.00 47.31 116 SER A CA 1
ATOM 939 C C . SER A 1 116 ? 49.858 1.419 -14.845 1.00 47.31 11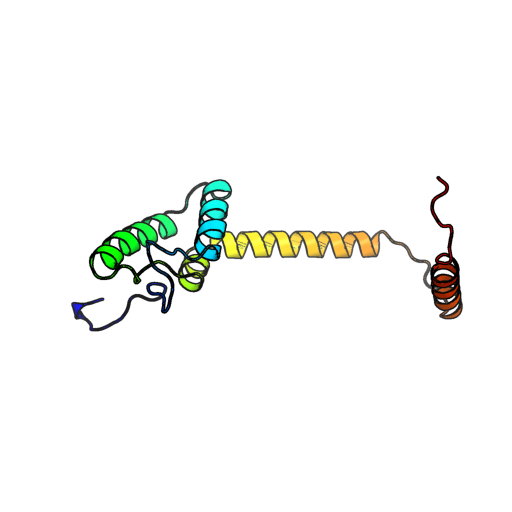6 SER A C 1
ATOM 941 O O . SER A 1 116 ? 49.508 2.570 -15.095 1.00 47.31 116 SER A O 1
ATOM 943 N N . SER A 1 117 ? 49.934 0.983 -13.585 1.00 50.53 117 SER A N 1
ATOM 944 C CA . SER A 1 117 ? 49.608 1.797 -12.407 1.00 50.53 117 SER A CA 1
ATOM 945 C C . SER A 1 117 ? 50.829 2.015 -11.507 1.00 50.53 117 SER A C 1
ATOM 947 O O . SER A 1 117 ? 50.874 1.542 -10.375 1.00 50.53 117 SER A O 1
ATOM 949 N N . SER A 1 118 ? 51.817 2.767 -12.001 1.00 47.19 118 SER A N 1
ATOM 950 C CA . SER A 1 118 ? 52.832 3.411 -11.160 1.00 47.19 118 SER A CA 1
ATOM 951 C C . SER A 1 118 ? 53.148 4.839 -11.635 1.00 47.19 118 SER A C 1
ATOM 953 O O . SER A 1 118 ? 53.910 5.035 -12.572 1.00 47.19 118 SER A O 1
ATOM 955 N N . VAL A 1 119 ? 52.570 5.799 -10.902 1.00 50.28 119 VAL A N 1
ATOM 956 C CA . VAL A 1 119 ? 53.107 7.121 -10.517 1.00 50.28 119 VAL A CA 1
ATOM 957 C C . VAL A 1 119 ? 53.365 8.186 -11.600 1.00 50.28 119 VAL A C 1
ATOM 959 O O . VAL A 1 119 ? 54.342 8.139 -12.335 1.00 50.28 119 VAL A O 1
ATOM 962 N N . SER A 1 120 ? 52.614 9.288 -11.491 1.00 42.69 120 SER A N 1
ATOM 963 C CA . SER A 1 120 ? 53.164 10.650 -11.596 1.00 42.69 120 SER A CA 1
ATOM 964 C C . SER A 1 120 ? 52.427 11.582 -10.611 1.00 42.69 120 SER A C 1
ATOM 966 O O . SER A 1 120 ? 51.193 11.601 -10.643 1.00 42.69 120 SER A O 1
ATOM 968 N N . PRO A 1 121 ? 53.120 12.321 -9.717 1.00 48.47 121 PRO A N 1
ATOM 969 C CA . PRO A 1 121 ? 52.490 13.270 -8.795 1.00 48.47 121 PRO A CA 1
ATOM 970 C C . PRO A 1 121 ? 52.152 14.597 -9.507 1.00 48.47 121 PRO A C 1
ATOM 972 O O . PRO A 1 121 ? 52.738 14.886 -10.553 1.00 48.47 121 PRO A O 1
ATOM 975 N N . PRO A 1 122 ? 51.225 15.416 -8.972 1.00 46.31 122 PRO A N 1
ATOM 976 C CA . PRO A 1 122 ? 50.866 16.693 -9.585 1.00 46.31 122 PRO A CA 1
ATOM 977 C C . PRO A 1 122 ? 51.998 17.718 -9.421 1.00 46.31 122 PRO A C 1
ATOM 979 O O . PRO A 1 122 ? 52.562 17.866 -8.336 1.00 46.31 122 PRO A O 1
ATOM 982 N N . ALA A 1 123 ? 52.324 18.420 -10.508 1.00 51.59 123 ALA A N 1
ATOM 983 C CA . ALA A 1 123 ? 53.233 19.559 -10.509 1.00 51.59 123 ALA A CA 1
ATOM 984 C C . ALA A 1 123 ? 52.439 20.858 -10.286 1.00 51.59 123 ALA A C 1
ATOM 986 O O . ALA A 1 123 ? 51.517 21.115 -11.054 1.00 51.59 123 ALA A O 1
ATOM 987 N N . PHE A 1 124 ? 52.852 21.592 -9.242 1.00 47.84 124 PHE A N 1
ATOM 988 C CA . PHE A 1 124 ? 52.562 22.984 -8.840 1.00 47.84 124 PHE A CA 1
ATOM 989 C C . PHE A 1 124 ? 51.124 23.517 -8.933 1.00 47.84 124 PHE A C 1
ATOM 991 O O . PHE A 1 124 ? 50.624 23.763 -10.050 1.00 47.84 124 PHE A O 1
#

Secondary structure (DSSP, 8-state):
-GGGT---TTB--SS--SSS--HHHHHHHHHHHHH-S--HHHHHHHHHHHHHHTT-TT-PBPHHHHHHH-HHHHHHHHHHHHHHHHHHHHHHHHS---S---THHHHHHHHHHHTS----PPP-

Radius of gyration: 25.85 Å; chains: 1; bounding box: 68×44×48 Å

pLDDT: mean 76.94, std 17.95, range [40.72, 96.06]

Organism: Ornithodor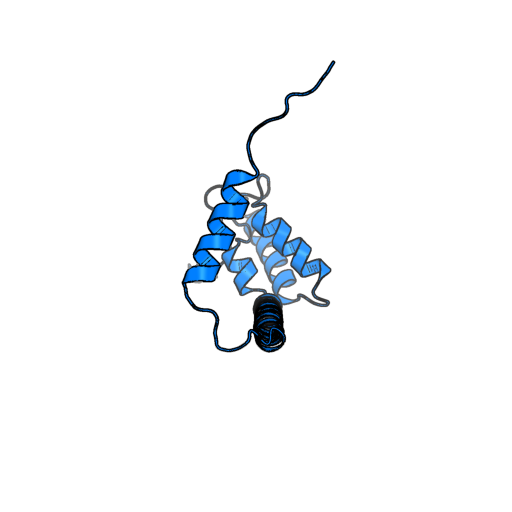os erraticus (NCBI:txid265619)

Foldseek 3Di:
DVVVVDDDPQWFDDPAFPVRHDVLLVVLVVVCVVPPPDQVLVVVVVVVQVVQCVVPRRRHGHPVNSVVSPPVVVVVVVVVVVVVVVVVVVVVVVPPPPPDDDPVVVVVVVVVVVVPDDDDDDDD

Sequence (124 aa):
MRKKGILIMGIGHRVKSLNNPDMRVKILKDYVKSHFPSTPVLDYALEVEKITTSKKPNLILNVDGLMSLSPPMGRHLLRLARDRRREWHLNRTSISLPLTMRPHLFFLYITSVLTSSSVSPPAF